Protein AF-A0AA50VMC0-F1 (afdb_monomer)

Secondary structure (DSSP, 8-state):
-HHHHHHHHHHHSTTTTT-HHHHHHHHHHHHHTT-HHHHHHHHHHHTPPP-HHHHHHHHHHHHHHHTTT--

Structure (mmCIF, N/CA/C/O backbone):
data_AF-A0AA50VMC0-F1
#
_entry.id   AF-A0AA50VMC0-F1
#
loop_
_atom_site.group_PDB
_atom_site.id
_atom_site.type_symbol
_atom_site.label_atom_id
_atom_site.label_alt_id
_atom_site.label_comp_id
_atom_site.label_asym_id
_atom_site.label_entity_id
_atom_site.label_seq_id
_atom_site.pdbx_PDB_ins_code
_atom_site.Cartn_x
_atom_site.Cartn_y
_atom_site.Cartn_z
_atom_site.occupancy
_atom_site.B_iso_or_equiv
_atom_site.auth_seq_id
_atom_site.auth_comp_id
_atom_site.auth_asym_id
_atom_site.auth_atom_id
_atom_site.pdbx_PDB_model_num
ATOM 1 N N . TYR A 1 1 ? 11.575 -8.636 4.934 1.00 53.72 1 TYR A N 1
ATOM 2 C CA . TYR A 1 1 ? 10.283 -9.301 4.652 1.00 53.72 1 TYR A CA 1
ATOM 3 C C . TYR A 1 1 ? 9.439 -9.620 5.894 1.00 53.72 1 TYR A C 1
ATOM 5 O O . TYR A 1 1 ? 8.359 -9.054 5.990 1.00 53.72 1 TYR A O 1
ATOM 13 N N . MET A 1 2 ? 9.880 -10.438 6.868 1.00 61.38 2 MET A N 1
ATOM 14 C CA . MET A 1 2 ? 9.026 -10.852 8.013 1.00 61.38 2 MET A CA 1
ATOM 15 C C . MET A 1 2 ? 8.428 -9.697 8.846 1.00 61.38 2 MET A C 1
ATOM 17 O O . MET A 1 2 ? 7.283 -9.789 9.280 1.00 61.38 2 MET A O 1
ATOM 21 N N . ALA A 1 3 ? 9.157 -8.590 9.024 1.00 78.56 3 ALA A N 1
ATOM 22 C CA . ALA A 1 3 ? 8.663 -7.441 9.788 1.00 78.56 3 ALA A CA 1
ATOM 23 C C . ALA A 1 3 ? 7.463 -6.736 9.118 1.00 78.56 3 ALA A C 1
ATOM 25 O O . ALA A 1 3 ? 6.493 -6.406 9.795 1.00 78.56 3 ALA A O 1
ATOM 26 N N . LEU A 1 4 ? 7.478 -6.569 7.788 1.00 84.06 4 LEU A N 1
ATOM 27 C CA . LEU A 1 4 ? 6.421 -5.857 7.052 1.00 84.06 4 LEU A CA 1
ATOM 28 C C . LEU A 1 4 ? 5.108 -6.642 7.017 1.00 84.06 4 LEU A C 1
ATOM 30 O O . LEU A 1 4 ? 4.038 -6.059 7.180 1.00 84.06 4 LEU A O 1
ATOM 34 N N . ALA A 1 5 ? 5.180 -7.965 6.861 1.00 83.75 5 ALA A N 1
ATOM 35 C CA . ALA A 1 5 ? 4.003 -8.828 6.938 1.00 83.75 5 ALA A CA 1
ATOM 36 C C . ALA A 1 5 ? 3.357 -8.772 8.335 1.00 83.75 5 ALA A C 1
ATOM 38 O O . ALA A 1 5 ? 2.136 -8.683 8.456 1.00 83.75 5 ALA A O 1
ATOM 39 N N . GLY A 1 6 ? 4.177 -8.737 9.394 1.00 87.50 6 GLY A N 1
ATOM 40 C CA . GLY A 1 6 ? 3.698 -8.562 10.765 1.00 87.50 6 GLY A CA 1
ATOM 41 C C . GLY A 1 6 ? 3.009 -7.213 10.993 1.00 87.50 6 GLY A C 1
ATOM 42 O O . GLY A 1 6 ? 1.983 -7.157 11.667 1.00 87.50 6 GLY A O 1
ATOM 43 N N . ILE A 1 7 ? 3.532 -6.130 10.409 1.00 89.38 7 ILE A N 1
ATOM 44 C CA . ILE A 1 7 ? 2.921 -4.797 10.501 1.00 89.38 7 ILE A CA 1
ATOM 45 C C . ILE A 1 7 ? 1.593 -4.745 9.732 1.00 89.38 7 ILE A C 1
ATOM 47 O O . ILE A 1 7 ? 0.607 -4.257 10.281 1.00 89.38 7 ILE A O 1
ATOM 51 N N . LYS A 1 8 ? 1.530 -5.309 8.515 1.00 88.31 8 LYS A N 1
ATOM 52 C CA . LYS A 1 8 ? 0.283 -5.443 7.736 1.00 88.31 8 LYS A CA 1
ATOM 53 C C . LYS A 1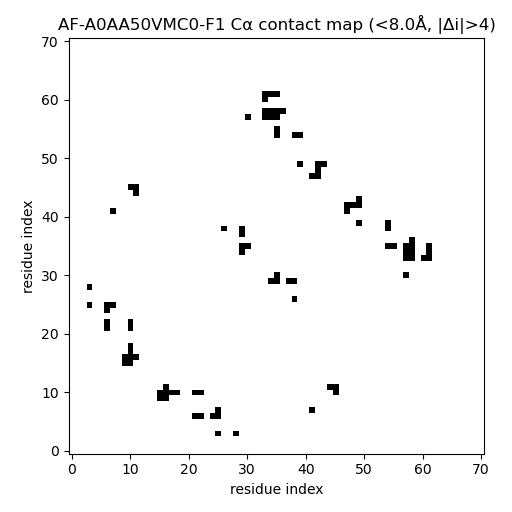 8 ? -0.790 -6.173 8.546 1.00 88.31 8 LYS A C 1
ATOM 55 O O . LYS A 1 8 ? -1.909 -5.684 8.660 1.00 88.31 8 LYS A O 1
ATOM 60 N N . PHE A 1 9 ? -0.434 -7.306 9.154 1.00 89.38 9 PHE A N 1
ATOM 61 C CA . PHE A 1 9 ? -1.354 -8.065 9.999 1.00 89.38 9 PHE A CA 1
ATOM 62 C C . PHE A 1 9 ? -1.798 -7.278 11.237 1.00 89.38 9 PHE A C 1
ATOM 64 O O . PHE A 1 9 ? -2.964 -7.311 11.599 1.00 89.38 9 PHE A O 1
ATOM 71 N N . LYS A 1 10 ? -0.904 -6.525 11.888 1.00 89.69 10 LYS A N 1
ATOM 72 C CA . LYS A 1 10 ? -1.315 -5.658 13.002 1.00 89.69 10 LYS A CA 1
ATOM 73 C C . LYS A 1 10 ? -2.324 -4.612 12.539 1.00 89.69 10 LYS A C 1
ATOM 75 O O . LYS A 1 10 ? -3.341 -4.454 13.195 1.00 89.69 10 LYS A O 1
ATOM 80 N N . LEU A 1 11 ? -2.073 -3.946 11.414 1.00 89.12 11 LEU A N 1
ATOM 81 C CA . LEU A 1 11 ? -2.953 -2.914 10.856 1.00 89.12 11 LEU A CA 1
ATOM 82 C C . LEU A 1 11 ? -4.311 -3.451 10.383 1.00 89.12 11 LEU A C 1
ATOM 84 O O . LEU A 1 11 ? -5.270 -2.683 10.339 1.00 89.12 11 LEU A O 1
ATOM 88 N N . SER A 1 12 ? -4.419 -4.744 10.060 1.00 88.06 12 SER A N 1
ATOM 89 C CA . SER A 1 12 ? -5.717 -5.364 9.768 1.00 88.06 12 SER A CA 1
ATOM 90 C C . SER A 1 12 ? -6.558 -5.602 11.027 1.00 88.06 12 SER A C 1
ATOM 92 O O . SER A 1 12 ? -7.776 -5.758 10.930 1.00 88.06 12 SER A O 1
ATOM 94 N N . LEU A 1 13 ? -5.950 -5.583 12.221 1.00 89.88 13 LEU A N 1
ATOM 95 C CA . LEU A 1 13 ? -6.681 -5.672 13.481 1.00 89.88 13 LEU A CA 1
ATOM 96 C C . LEU A 1 13 ? -7.333 -4.317 13.816 1.00 89.88 13 LEU A C 1
ATOM 98 O O . LEU A 1 13 ? -6.652 -3.288 13.810 1.00 89.88 13 LEU A O 1
ATOM 102 N N . PRO A 1 14 ? -8.618 -4.293 14.220 1.00 84.81 14 PRO A N 1
ATOM 103 C CA . PRO A 1 14 ? -9.344 -3.048 14.487 1.00 84.81 14 PRO A CA 1
ATOM 104 C C . PRO A 1 14 ? -8.681 -2.169 15.557 1.00 84.81 14 PRO A C 1
ATOM 106 O O . PRO A 1 14 ? -8.737 -0.949 15.477 1.00 84.81 14 PRO A O 1
ATOM 109 N N . GLN A 1 15 ? -7.990 -2.782 16.518 1.00 87.38 15 GLN A N 1
ATOM 110 C CA . GLN A 1 15 ? -7.275 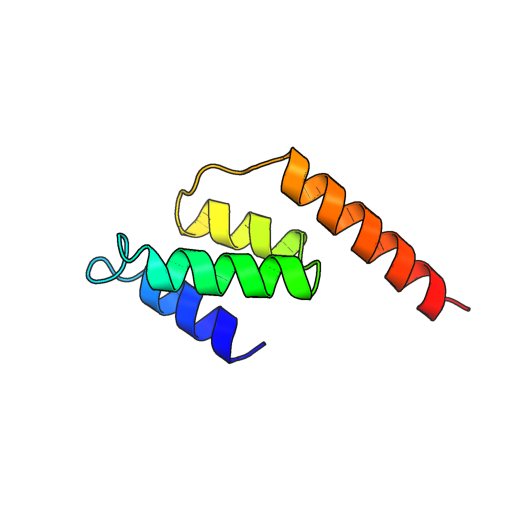-2.098 17.600 1.00 87.38 15 GLN A CA 1
ATOM 111 C C . GLN A 1 15 ? -6.034 -1.302 17.152 1.00 87.38 15 GLN A C 1
ATOM 113 O O . GLN A 1 15 ? -5.562 -0.442 17.890 1.00 87.38 15 GLN A O 1
ATOM 118 N N . PHE A 1 16 ? -5.494 -1.580 15.961 1.00 85.88 16 PHE A N 1
ATOM 119 C CA . PHE A 1 1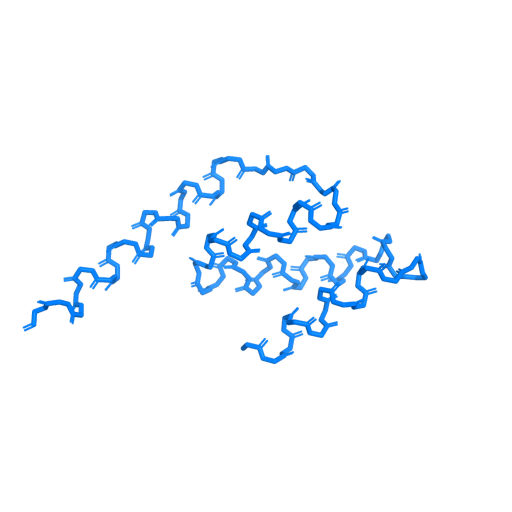6 ? -4.321 -0.890 15.415 1.00 85.88 16 PHE A CA 1
ATOM 120 C C . PHE A 1 16 ? -4.580 -0.258 14.044 1.00 85.88 16 PHE A C 1
ATOM 122 O O . PHE A 1 16 ? -3.658 0.318 13.472 1.00 85.88 16 PHE A O 1
ATOM 129 N N . LYS A 1 17 ? -5.809 -0.332 13.523 1.00 79.62 17 LYS A N 1
ATOM 130 C CA . LYS A 1 17 ? -6.187 0.169 12.195 1.00 79.62 17 LYS A CA 1
ATOM 131 C C . LYS A 1 17 ? -5.825 1.644 11.974 1.00 79.62 17 LYS A C 1
ATOM 133 O O . LYS A 1 17 ? -5.366 2.005 10.894 1.00 79.62 17 LYS A O 1
ATOM 138 N N . ASP A 1 18 ? -5.965 2.466 13.011 1.00 82.31 18 ASP A N 1
ATOM 139 C CA . ASP A 1 18 ? -5.656 3.903 12.979 1.00 82.31 18 ASP A CA 1
ATOM 140 C C . ASP A 1 18 ? -4.251 4.236 13.509 1.00 82.31 18 ASP A C 1
ATOM 142 O O . ASP A 1 18 ? -3.912 5.396 13.748 1.00 82.31 18 ASP A O 1
ATOM 146 N N . ASN A 1 19 ? -3.400 3.225 13.704 1.00 88.56 19 ASN A N 1
ATOM 147 C CA . ASN A 1 19 ? -2.042 3.437 14.180 1.00 88.56 19 ASN A CA 1
ATOM 148 C C . ASN A 1 19 ? -1.152 3.974 13.045 1.00 88.56 19 ASN A C 1
ATOM 150 O O . ASN A 1 19 ? -0.558 3.225 12.265 1.00 88.56 19 ASN A O 1
ATOM 154 N N . LEU A 1 20 ? -1.056 5.304 12.980 1.00 87.38 20 LEU A N 1
ATOM 155 C CA . LEU A 1 20 ? -0.248 6.043 12.006 1.00 87.38 20 LEU A CA 1
ATOM 156 C C . LEU A 1 20 ? 1.221 5.607 11.991 1.00 87.38 20 LEU A C 1
ATOM 158 O O . LEU A 1 20 ? 1.818 5.534 10.921 1.00 87.38 20 LEU A O 1
ATOM 162 N N . GLN A 1 21 ? 1.785 5.257 13.146 1.00 89.56 21 GLN A N 1
ATOM 163 C CA . GLN A 1 21 ? 3.190 4.873 13.256 1.00 89.56 21 GLN A CA 1
ATOM 164 C C . GLN A 1 21 ? 3.473 3.556 12.519 1.00 89.56 21 GLN A C 1
ATOM 166 O O . GLN A 1 21 ? 4.413 3.470 11.733 1.00 89.56 21 GLN A O 1
ATOM 171 N N . LEU A 1 22 ? 2.601 2.556 12.695 1.00 89.50 22 LEU A N 1
ATOM 172 C CA . LEU A 1 22 ? 2.674 1.289 11.960 1.00 89.50 22 LEU A CA 1
ATOM 173 C C . LEU A 1 22 ? 2.459 1.498 10.457 1.00 89.50 22 LEU A C 1
ATOM 175 O O . LEU A 1 22 ? 3.121 0.863 9.636 1.00 89.50 22 LEU A O 1
ATOM 179 N N . LYS A 1 23 ? 1.553 2.408 10.086 1.00 88.75 23 LYS A N 1
ATOM 180 C CA . LYS A 1 23 ? 1.307 2.756 8.685 1.00 88.75 23 LYS A CA 1
ATOM 181 C C . LYS A 1 23 ? 2.534 3.368 8.018 1.00 88.75 23 LYS A C 1
ATOM 183 O O . LYS A 1 23 ? 2.896 2.955 6.916 1.00 88.75 23 LYS A O 1
ATOM 188 N N . GLU A 1 24 ? 3.182 4.321 8.676 1.00 89.38 24 GLU A N 1
ATOM 189 C CA . GLU A 1 24 ? 4.412 4.931 8.177 1.00 89.38 24 GLU A CA 1
ATOM 190 C C . GLU A 1 24 ? 5.550 3.918 8.079 1.00 89.38 24 GLU A C 1
ATOM 192 O O . GLU A 1 24 ? 6.251 3.893 7.069 1.00 89.38 24 GLU A O 1
ATOM 197 N N . GLU A 1 25 ? 5.710 3.049 9.079 1.00 90.19 25 GLU A N 1
ATOM 198 C CA . GLU A 1 25 ? 6.741 2.010 9.078 1.00 90.19 25 GLU A CA 1
ATOM 199 C C . GLU A 1 25 ? 6.553 1.023 7.915 1.00 90.19 25 GLU A C 1
ATOM 201 O O . GLU A 1 25 ? 7.506 0.729 7.186 1.00 90.19 25 GLU A O 1
ATOM 206 N N . LEU A 1 26 ? 5.311 0.585 7.674 1.00 89.62 26 LEU A N 1
ATOM 207 C CA . LEU A 1 26 ? 4.970 -0.286 6.551 1.00 89.62 26 LEU A CA 1
ATOM 208 C C . LEU A 1 26 ? 5.272 0.389 5.209 1.00 89.62 26 LEU A C 1
ATOM 210 O O . LEU A 1 26 ? 5.971 -0.181 4.373 1.00 89.62 26 LEU A O 1
ATOM 214 N N . LEU A 1 27 ? 4.782 1.619 5.014 1.00 88.06 27 LEU A N 1
ATOM 215 C CA . LEU A 1 27 ? 4.998 2.381 3.783 1.00 88.06 27 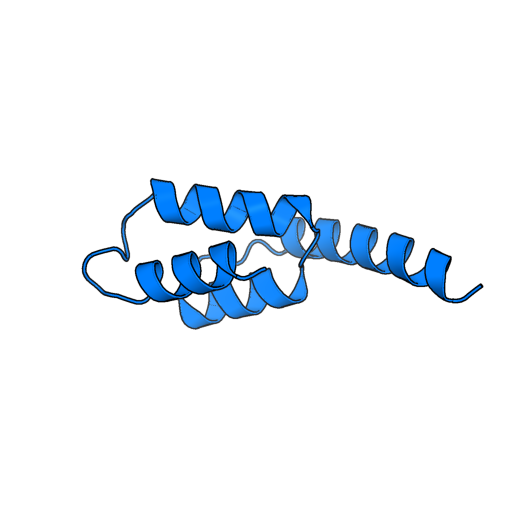LEU A CA 1
ATOM 216 C C . LEU A 1 27 ? 6.479 2.668 3.542 1.00 88.06 27 LEU A C 1
ATOM 218 O O . LEU A 1 27 ? 6.933 2.618 2.402 1.00 88.06 27 LEU A O 1
ATOM 222 N N . LYS A 1 28 ? 7.247 2.954 4.595 1.00 89.19 28 LYS A N 1
ATOM 223 C CA . LYS A 1 28 ? 8.684 3.206 4.493 1.00 89.19 28 LYS A CA 1
ATOM 224 C C . LYS A 1 28 ? 9.425 1.966 4.005 1.00 89.19 28 LYS A C 1
ATOM 226 O O . LYS A 1 28 ? 10.244 2.090 3.101 1.00 89.19 28 LYS A O 1
ATOM 231 N N . GLY A 1 29 ? 9.113 0.786 4.544 1.00 87.94 29 GLY A N 1
ATOM 232 C CA . GLY A 1 29 ? 9.715 -0.466 4.081 1.00 87.94 29 GLY A CA 1
ATOM 233 C C . GLY A 1 29 ? 9.319 -0.828 2.649 1.00 87.94 29 GLY A C 1
ATOM 234 O O . GLY A 1 29 ? 10.174 -1.203 1.855 1.00 87.94 29 GLY A O 1
ATOM 235 N N . ILE A 1 30 ? 8.047 -0.630 2.293 1.00 86.62 30 ILE A N 1
ATOM 236 C CA . ILE A 1 30 ? 7.546 -0.824 0.924 1.00 86.62 30 ILE A CA 1
ATOM 237 C C . ILE A 1 30 ? 8.317 0.046 -0.077 1.00 86.62 30 ILE A C 1
ATOM 239 O O . ILE A 1 30 ? 8.754 -0.448 -1.117 1.00 86.62 30 ILE A O 1
ATOM 243 N N . LYS A 1 31 ? 8.507 1.330 0.252 1.00 86.56 31 LYS A N 1
ATOM 244 C CA . LYS A 1 31 ? 9.248 2.288 -0.579 1.00 86.56 31 LYS A CA 1
ATOM 245 C C . LYS A 1 31 ? 10.733 1.948 -0.682 1.00 86.56 31 LYS A C 1
ATOM 247 O O . LYS A 1 31 ? 11.307 2.124 -1.748 1.00 86.56 31 LYS A O 1
ATOM 252 N N . LEU A 1 32 ? 11.344 1.477 0.406 1.00 84.69 32 LEU A N 1
ATOM 253 C CA . LEU A 1 32 ? 12.778 1.183 0.471 1.00 84.69 32 LEU A CA 1
ATOM 254 C C . LEU A 1 32 ? 13.189 0.032 -0.460 1.00 84.69 32 LEU A C 1
ATOM 256 O O . LEU A 1 32 ? 14.240 0.089 -1.088 1.00 84.69 32 LEU A O 1
ATOM 260 N N . ASP A 1 33 ? 12.350 -0.996 -0.561 1.00 78.69 33 ASP A N 1
ATOM 261 C CA . ASP A 1 33 ? 12.591 -2.165 -1.412 1.00 78.69 33 ASP A CA 1
ATOM 262 C C . ASP A 1 33 ? 11.856 -2.089 -2.762 1.00 78.69 33 ASP A C 1
ATOM 264 O O . ASP A 1 33 ? 11.812 -3.074 -3.496 1.00 78.69 33 ASP A O 1
ATOM 268 N N . HIS A 1 34 ? 11.261 -0.936 -3.096 1.00 79.44 34 HIS A N 1
ATOM 269 C CA . HIS A 1 34 ? 10.475 -0.724 -4.319 1.00 79.44 34 HIS A CA 1
ATOM 270 C C . HIS A 1 34 ? 9.416 -1.818 -4.569 1.00 79.44 34 HIS A C 1
ATOM 272 O O . HIS A 1 34 ? 9.150 -2.207 -5.706 1.00 79.44 34 HIS A O 1
ATOM 278 N N . MET A 1 35 ? 8.769 -2.313 -3.506 1.00 81.56 35 MET A N 1
ATOM 279 C CA . MET A 1 35 ? 7.819 -3.434 -3.557 1.00 81.56 35 MET A CA 1
ATOM 280 C C . MET A 1 35 ? 6.435 -3.009 -4.085 1.00 81.56 35 MET A C 1
ATOM 282 O O . MET A 1 35 ? 5.425 -3.127 -3.386 1.00 81.56 35 MET A O 1
ATOM 286 N N . ALA A 1 36 ? 6.368 -2.512 -5.322 1.00 85.62 36 ALA A N 1
ATOM 287 C CA . ALA A 1 36 ? 5.139 -1.977 -5.914 1.00 85.62 36 ALA A CA 1
ATOM 288 C C . ALA A 1 36 ? 3.927 -2.936 -5.864 1.00 85.62 36 ALA A C 1
ATOM 290 O O . ALA A 1 36 ? 2.861 -2.498 -5.424 1.00 85.62 36 ALA A O 1
ATOM 291 N N . PRO A 1 37 ? 4.049 -4.238 -6.204 1.00 86.81 37 PRO A N 1
ATOM 292 C CA . PRO A 1 37 ? 2.913 -5.162 -6.135 1.00 86.81 37 PRO A CA 1
ATOM 293 C C . PRO A 1 37 ? 2.369 -5.313 -4.709 1.00 86.81 37 PRO A C 1
ATOM 295 O O . PRO A 1 37 ? 1.161 -5.276 -4.493 1.00 86.81 37 PRO A O 1
ATOM 298 N N . TYR A 1 38 ? 3.267 -5.387 -3.722 1.00 87.69 38 TYR A N 1
ATOM 299 C CA . TYR A 1 38 ? 2.897 -5.526 -2.315 1.00 87.69 38 TYR A CA 1
ATOM 300 C C . TYR A 1 38 ? 2.207 -4.266 -1.773 1.00 87.69 38 TYR A C 1
ATOM 302 O O . TYR A 1 38 ? 1.265 -4.371 -0.993 1.00 87.69 38 TYR A O 1
ATOM 310 N N . TYR A 1 39 ? 2.614 -3.070 -2.221 1.00 89.44 39 TYR A N 1
ATOM 311 C CA . TYR A 1 39 ? 1.910 -1.822 -1.895 1.00 89.44 39 TYR A CA 1
ATOM 312 C C . TYR A 1 39 ? 0.438 -1.868 -2.313 1.00 89.44 39 TYR A C 1
ATOM 314 O O . TYR A 1 39 ? -0.439 -1.503 -1.531 1.00 89.44 39 TYR A O 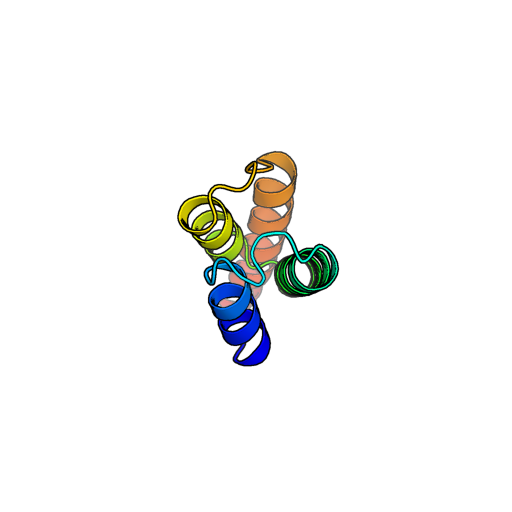1
ATOM 322 N N . LYS A 1 40 ? 0.175 -2.343 -3.535 1.00 89.44 40 LYS A N 1
ATOM 323 C CA . LYS A 1 40 ? -1.178 -2.444 -4.079 1.00 89.44 40 LYS A CA 1
ATOM 324 C C . LYS A 1 40 ? -2.041 -3.401 -3.257 1.00 89.44 40 LYS A C 1
ATOM 326 O O . LYS A 1 40 ? -3.137 -3.017 -2.867 1.00 89.44 40 LYS A O 1
ATOM 331 N N . GLU A 1 41 ? -1.528 -4.591 -2.939 1.00 90.19 41 GLU A N 1
ATOM 332 C CA . GLU A 1 41 ? -2.232 -5.561 -2.084 1.00 90.19 41 GLU A CA 1
ATOM 333 C C . GLU A 1 41 ? -2.529 -5.001 -0.690 1.00 90.19 41 GLU A C 1
ATOM 335 O O . GLU A 1 41 ? -3.621 -5.172 -0.165 1.00 90.19 41 GLU A O 1
ATOM 340 N N . VAL A 1 42 ? -1.566 -4.306 -0.079 1.00 89.81 42 VAL A N 1
ATOM 341 C CA . VAL A 1 42 ? -1.751 -3.673 1.235 1.00 89.81 42 VAL A CA 1
ATOM 342 C C . VAL A 1 42 ? -2.839 -2.602 1.186 1.00 89.81 42 VAL A C 1
ATOM 344 O O . VAL A 1 42 ? -3.650 -2.521 2.107 1.00 89.81 42 VAL A O 1
ATOM 347 N N . CYS A 1 43 ? -2.855 -1.773 0.140 1.00 90.00 43 CYS A N 1
ATOM 348 C CA . CYS A 1 43 ? -3.885 -0.755 -0.034 1.00 90.00 43 CYS A CA 1
ATOM 349 C C . CYS A 1 43 ? -5.278 -1.360 -0.211 1.00 90.00 43 CYS A C 1
ATOM 351 O O . CYS A 1 43 ? -6.220 -0.833 0.376 1.00 90.00 43 CYS A O 1
ATOM 353 N N . ASP A 1 44 ? -5.39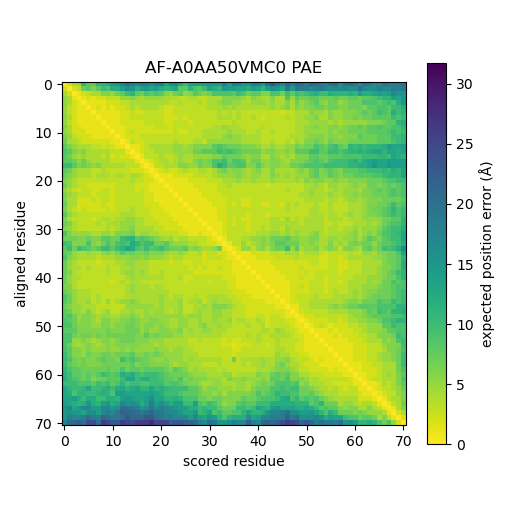4 -2.452 -0.965 1.00 89.94 44 ASP A N 1
ATOM 354 C CA . ASP A 1 44 ? -6.658 -3.161 -1.179 1.00 89.94 44 ASP A CA 1
ATOM 355 C C . ASP A 1 44 ? -7.157 -3.805 0.128 1.00 89.94 44 ASP A C 1
ATOM 357 O O . ASP A 1 44 ? -8.249 -3.498 0.607 1.00 89.94 44 ASP A O 1
ATOM 361 N N . ASP A 1 45 ? -6.296 -4.574 0.804 1.00 87.81 45 ASP A N 1
ATOM 362 C CA . ASP A 1 45 ? -6.633 -5.285 2.045 1.00 87.81 45 ASP A CA 1
ATOM 363 C C . ASP A 1 45 ? -6.995 -4.348 3.208 1.00 87.81 45 ASP A C 1
ATOM 365 O O . ASP A 1 45 ? -7.872 -4.651 4.019 1.00 87.81 45 ASP A O 1
ATOM 369 N N . LEU A 1 46 ? -6.292 -3.218 3.334 1.00 86.12 46 LEU A N 1
ATOM 370 C CA . LEU A 1 46 ? -6.510 -2.253 4.417 1.00 86.12 46 LEU A CA 1
ATOM 371 C C . LEU A 1 46 ? -7.503 -1.143 4.037 1.00 86.12 46 LEU A C 1
ATOM 373 O O . LEU A 1 46 ? -7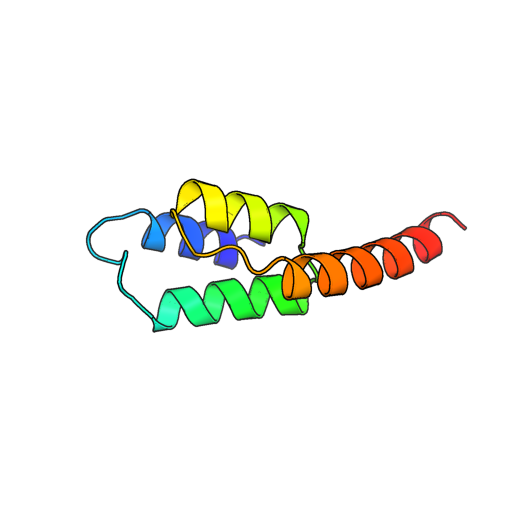.822 -0.300 4.882 1.00 86.12 46 LEU A O 1
ATOM 377 N N . GLY A 1 47 ? -7.983 -1.117 2.788 1.00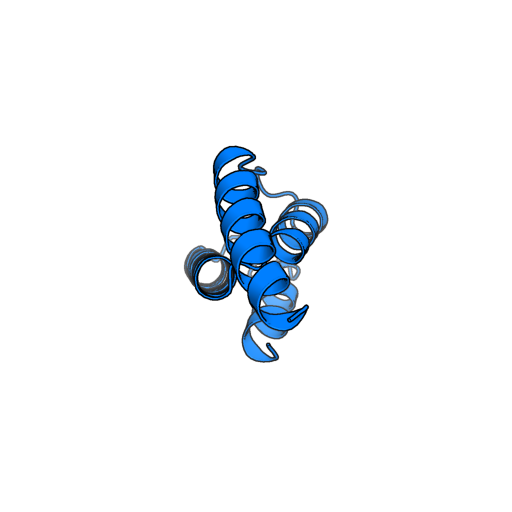 86.31 47 GLY A N 1
ATOM 378 C CA . GLY A 1 47 ? -8.857 -0.069 2.255 1.00 86.31 47 GLY A CA 1
ATOM 379 C C . GLY A 1 47 ? -8.211 1.320 2.270 1.00 86.31 47 GLY A C 1
ATOM 380 O O . GLY A 1 47 ? -8.874 2.320 2.550 1.00 86.31 47 GLY A O 1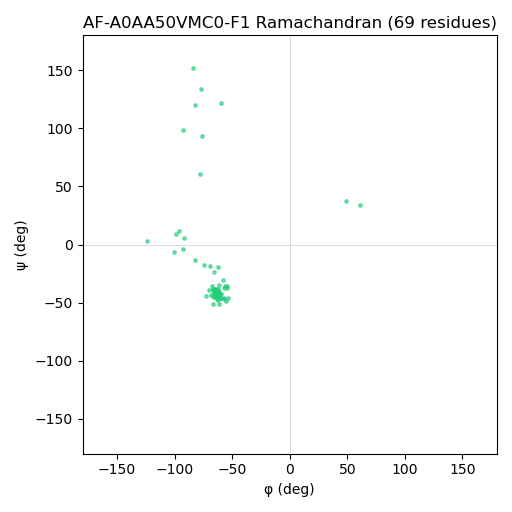
ATOM 381 N N . TRP A 1 48 ? -6.897 1.397 2.058 1.00 88.31 48 TRP A N 1
ATOM 382 C CA . TRP A 1 48 ? -6.161 2.660 2.058 1.00 88.31 48 TRP A CA 1
ATOM 383 C C . TRP A 1 48 ? -6.229 3.358 0.699 1.00 88.31 48 TRP A C 1
ATOM 385 O O . TRP A 1 48 ? -6.297 2.691 -0.333 1.00 88.31 48 TRP A O 1
ATOM 395 N N . PRO A 1 49 ? -6.129 4.703 0.669 1.00 87.50 49 PRO A N 1
ATOM 396 C CA . PRO A 1 49 ? -6.028 5.431 -0.586 1.00 87.50 49 PRO A CA 1
ATOM 397 C C . PRO A 1 49 ? -4.786 4.968 -1.349 1.00 87.50 49 PRO A C 1
ATOM 399 O O . PRO A 1 49 ? -3.662 5.028 -0.839 1.00 87.50 49 PRO A O 1
ATOM 402 N N . PHE A 1 50 ? -5.019 4.479 -2.561 1.00 89.00 50 PHE A N 1
ATOM 403 C CA . PHE A 1 50 ? -3.972 4.020 -3.453 1.00 89.00 50 PHE A CA 1
ATOM 404 C C . PHE A 1 50 ? -3.357 5.211 -4.189 1.00 89.00 50 PHE A C 1
ATOM 406 O O . PHE A 1 50 ? -4.045 5.932 -4.912 1.00 89.00 50 PHE A O 1
ATOM 413 N N . ASP A 1 51 ? -2.056 5.416 -4.001 1.00 89.75 51 ASP A N 1
ATOM 414 C CA . ASP A 1 51 ? -1.294 6.439 -4.710 1.00 89.75 51 ASP A CA 1
ATOM 415 C C . ASP A 1 51 ? -0.668 5.833 -5.973 1.00 89.75 51 ASP A C 1
ATOM 417 O O . ASP A 1 51 ? 0.382 5.185 -5.929 1.00 89.75 51 ASP A O 1
ATOM 421 N N . GLN A 1 52 ? -1.332 6.056 -7.110 1.00 88.31 52 GLN A N 1
ATOM 422 C CA . GLN A 1 52 ? -0.873 5.590 -8.420 1.00 88.31 52 GLN A CA 1
ATOM 423 C C . GLN A 1 52 ? 0.527 6.119 -8.757 1.00 88.31 52 GLN A C 1
ATOM 425 O O . GLN A 1 52 ? 1.342 5.381 -9.302 1.00 88.31 52 GLN A O 1
ATOM 430 N N . LYS A 1 53 ? 0.840 7.369 -8.392 1.00 88.25 53 LYS A N 1
ATOM 431 C CA . LYS A 1 53 ? 2.137 7.975 -8.705 1.00 88.25 53 LYS A CA 1
ATOM 432 C C . LYS A 1 53 ? 3.259 7.250 -7.969 1.00 88.25 53 LYS A C 1
ATOM 434 O O . LYS A 1 53 ? 4.275 6.910 -8.567 1.00 88.25 53 LYS A O 1
ATOM 439 N N . LEU A 1 54 ? 3.047 6.967 -6.683 1.00 86.56 54 LEU A N 1
ATOM 440 C CA . LEU A 1 54 ? 4.002 6.204 -5.886 1.00 86.56 54 LEU A CA 1
ATOM 441 C C . LEU A 1 54 ? 4.194 4.781 -6.435 1.00 86.56 54 LEU A C 1
ATOM 443 O O . LEU A 1 54 ? 5.316 4.276 -6.467 1.00 86.56 54 LEU A O 1
ATOM 447 N N . TYR A 1 55 ? 3.107 4.133 -6.857 1.00 89.25 55 TYR A N 1
ATOM 448 C CA . TYR A 1 55 ? 3.154 2.798 -7.450 1.00 89.25 55 TYR A CA 1
ATOM 449 C C . TYR A 1 55 ? 3.954 2.769 -8.757 1.00 89.25 55 TYR A C 1
ATOM 451 O O . TYR A 1 55 ? 4.784 1.875 -8.940 1.00 89.25 55 TYR A O 1
ATOM 459 N N . ASP A 1 56 ? 3.742 3.740 -9.643 1.00 88.56 56 ASP A N 1
ATOM 460 C CA . ASP A 1 56 ? 4.445 3.824 -10.925 1.00 88.56 56 ASP A CA 1
ATOM 461 C C . ASP A 1 56 ? 5.947 4.069 -10.717 1.00 88.56 56 ASP A C 1
ATOM 463 O O . ASP A 1 56 ? 6.772 3.381 -11.325 1.00 88.56 56 ASP A O 1
ATOM 467 N N . ASP A 1 57 ? 6.309 4.967 -9.791 1.00 88.12 57 ASP A N 1
ATOM 468 C CA . ASP A 1 57 ? 7.705 5.236 -9.423 1.00 88.12 57 ASP A CA 1
ATOM 469 C C . ASP A 1 57 ? 8.401 3.967 -8.897 1.00 88.12 57 ASP A C 1
ATOM 471 O O . ASP A 1 57 ? 9.500 3.621 -9.337 1.00 88.12 57 ASP A O 1
ATOM 475 N N . MET A 1 58 ? 7.747 3.219 -7.999 1.00 87.50 58 MET A N 1
ATOM 476 C CA . MET A 1 58 ? 8.294 1.958 -7.483 1.00 87.50 58 MET A CA 1
ATOM 477 C C . MET A 1 58 ? 8.373 0.877 -8.565 1.00 87.50 58 MET A C 1
ATOM 479 O O . MET A 1 58 ? 9.356 0.144 -8.618 1.00 87.50 58 MET A O 1
ATOM 483 N N . THR A 1 59 ? 7.374 0.781 -9.446 1.00 86.88 59 THR A N 1
ATOM 484 C CA . THR A 1 59 ? 7.344 -0.210 -10.535 1.00 86.88 59 THR A CA 1
ATOM 485 C C . THR A 1 59 ? 8.496 0.009 -11.509 1.00 86.88 59 THR A C 1
ATOM 487 O O . THR A 1 59 ? 9.159 -0.949 -11.907 1.00 86.88 59 THR A O 1
ATOM 490 N N . LYS A 1 60 ? 8.776 1.269 -11.851 1.00 86.88 60 LYS A N 1
ATOM 491 C CA . LYS A 1 60 ? 9.859 1.643 -12.762 1.00 86.88 60 LYS A CA 1
ATOM 492 C C . LYS A 1 60 ? 11.236 1.278 -12.204 1.00 86.88 60 LYS A C 1
ATOM 494 O O . LYS A 1 60 ? 12.055 0.705 -12.922 1.00 86.88 60 LYS A O 1
ATOM 499 N N . GLU A 1 61 ? 11.475 1.560 -10.925 1.00 83.75 61 GLU A N 1
ATOM 500 C CA . GLU A 1 61 ? 12.712 1.171 -10.234 1.00 83.75 61 GLU A CA 1
ATOM 501 C C . GLU A 1 61 ? 12.862 -0.353 -10.142 1.00 83.75 61 GLU A C 1
ATOM 503 O O . GLU A 1 61 ? 13.937 -0.893 -10.412 1.00 83.75 61 GLU A O 1
ATOM 508 N N . ASN A 1 62 ? 11.774 -1.071 -9.843 1.00 80.94 62 ASN A N 1
ATOM 509 C CA . ASN A 1 62 ? 11.811 -2.530 -9.767 1.00 80.94 62 ASN A CA 1
ATOM 510 C C . ASN A 1 62 ? 12.103 -3.173 -11.132 1.00 80.94 62 ASN A C 1
ATOM 512 O O . ASN A 1 62 ? 12.926 -4.081 -11.206 1.00 80.94 62 ASN A O 1
ATOM 516 N N . GLN A 1 63 ? 11.491 -2.677 -12.215 1.00 80.88 63 GLN A N 1
ATOM 517 C CA . GLN A 1 63 ? 11.773 -3.141 -13.580 1.00 80.88 63 GLN A CA 1
ATOM 518 C C . GLN A 1 63 ? 13.225 -2.871 -13.991 1.00 80.88 63 GLN A C 1
ATOM 520 O O . GLN A 1 63 ? 13.880 -3.763 -14.521 1.00 80.88 63 GLN A O 1
ATOM 525 N N . SER A 1 64 ? 13.748 -1.678 -13.687 1.00 79.94 64 SER A N 1
ATOM 526 C CA . SER A 1 64 ? 15.145 -1.300 -13.953 1.00 79.94 64 SER A CA 1
ATOM 527 C C . SER A 1 64 ? 16.154 -2.181 -13.203 1.00 79.94 64 SER A C 1
ATOM 529 O O . SER A 1 64 ? 17.239 -2.486 -13.703 1.00 79.94 64 SER A O 1
ATOM 531 N N . ARG A 1 65 ? 15.810 -2.616 -11.984 1.00 75.56 65 ARG A N 1
ATOM 532 C CA . ARG A 1 65 ? 16.605 -3.596 -11.234 1.00 75.56 65 ARG A CA 1
ATOM 533 C C . ARG A 1 65 ? 16.488 -4.997 -11.820 1.00 75.56 65 ARG A C 1
ATOM 535 O O . ARG A 1 65 ? 17.514 -5.653 -11.945 1.00 75.56 65 ARG A O 1
ATOM 542 N N . LEU A 1 66 ? 15.283 -5.443 -12.173 1.00 73.69 66 LEU A N 1
ATOM 543 C CA . LEU A 1 66 ? 15.048 -6.783 -12.713 1.00 73.69 66 LEU A CA 1
ATOM 544 C C . LEU A 1 66 ? 15.827 -7.008 -14.015 1.00 73.69 66 LEU A C 1
ATOM 546 O O . LEU A 1 66 ? 16.492 -8.027 -14.152 1.00 73.69 66 LEU A O 1
ATOM 550 N N . SER A 1 67 ? 15.849 -6.012 -14.907 1.00 75.06 67 SER A N 1
ATOM 551 C CA . SER A 1 67 ? 16.591 -6.084 -16.171 1.00 75.06 67 SER A CA 1
ATOM 552 C C . SER A 1 67 ? 18.106 -6.242 -15.994 1.00 75.06 67 SER A C 1
ATOM 554 O O . SER A 1 67 ? 18.775 -6.671 -16.922 1.00 75.06 67 SER A O 1
ATOM 556 N N . LYS A 1 68 ? 18.664 -5.908 -14.820 1.00 69.69 68 LYS A N 1
ATOM 557 C CA . LYS A 1 68 ? 20.091 -6.123 -14.504 1.00 69.69 68 LYS A CA 1
ATOM 558 C C . LYS A 1 68 ? 20.412 -7.548 -14.051 1.00 69.69 68 LYS A C 1
ATOM 560 O O . LYS A 1 68 ? 21.584 -7.879 -13.938 1.00 69.69 68 LYS A O 1
ATOM 565 N N . PHE A 1 69 ? 19.401 -8.349 -13.720 1.00 67.56 69 PHE A N 1
ATOM 566 C CA . PHE A 1 69 ? 19.565 -9.747 -13.312 1.00 67.56 69 PHE A CA 1
ATOM 567 C C . PHE A 1 69 ? 19.256 -10.737 -14.445 1.00 67.56 69 PHE A C 1
ATOM 569 O O . PHE A 1 69 ? 19.460 -11.932 -14.260 1.00 67.56 69 PHE A O 1
ATOM 576 N N . GLU A 1 70 ? 18.754 -10.258 -15.589 1.00 62.53 70 GLU A N 1
ATOM 577 C CA . GLU A 1 70 ? 18.494 -11.069 -16.790 1.00 62.53 70 GLU A CA 1
ATOM 578 C C . GLU A 1 70 ? 19.679 -11.096 -17.785 1.00 62.53 70 GLU A C 1
ATOM 580 O O . GLU A 1 70 ? 19.552 -11.691 -18.855 1.00 62.53 70 GLU A O 1
ATOM 585 N N . GLU A 1 71 ? 20.825 -10.499 -17.431 1.00 50.06 71 GLU A N 1
ATOM 586 C CA . GLU A 1 71 ? 22.127 -10.640 -18.123 1.00 50.06 71 GLU A CA 1
ATOM 587 C C . GLU A 1 71 ? 23.018 -11.683 -17.433 1.00 50.06 71 GLU A C 1
ATOM 589 O O . GLU A 1 71 ? 23.647 -12.487 -18.160 1.00 50.06 71 GLU A O 1
#

Nearest PDB structures (foldseek):
  9e8j-assembly1_Y  TM=9.453E-01  e=3.924E-03  Homo sapiens

Mean predicted aligned error: 5.6 Å

pLDDT: mean 84.12, std 8.3, range [50.06, 90.19]

Organism: NCBI:txid2847504

Sequence (71 aa):
YMALAGIKFKLSLPQFKDNLQLKEELLKGIKLDHMAPYYKEVCDDLGWPFDQKLYDDMTKENQSRLSKFEE

Solvent-accessible surface area (backbone atoms only — not comparable to full-atom values): 4073 Å² total; per-residue (Å²): 112,75,67,50,57,53,42,54,55,45,42,67,36,82,95,34,53,83,40,59,68,54,50,50,53,40,52,51,52,37,61,74,69,27,38,31,73,60,50,53,52,50,23,62,78,65,70,44,90,75,57,64,69,62,38,52,56,19,42,53,55,41,50,61,54,51,63,67,72,77,116

Radius of gyration: 13.12 Å; Cα contacts (8 Å, |Δi|>4): 48; chains: 1; bounding box: 32×19×36 Å

Foldseek 3Di:
DVVLVVLLVQCLDPVCVPVVVSVCVNVVVCLVQLVLVVLVVSCVSSVHDDDPVSSVVSVVVVVVVVVVVVD